Protein AF-A0A1R3KE50-F1 (afdb_monomer)

Solvent-accessible surface area (backbone atoms only — not comparable to full-atom values): 9697 Å² total; per-residue (Å²): 133,82,67,88,68,76,70,75,56,77,51,64,42,47,67,57,54,51,84,64,64,52,75,71,64,74,69,67,60,60,77,79,48,91,79,73,88,82,74,83,85,73,89,68,82,69,48,73,65,27,74,62,53,49,58,53,30,70,34,92,87,43,91,54,36,70,57,45,48,59,71,42,28,34,73,70,46,36,68,30,89,47,70,71,55,34,48,45,47,54,30,53,52,49,18,56,43,29,48,52,41,33,54,51,44,52,56,44,53,78,72,50,55,83,84,38,41,64,56,37,54,51,35,41,52,37,24,54,50,32,25,53,52,34,64,46,38,65,62,34,48,72,77,39,53,67,59,37,51,53,53,48,44,54,42,39,46,49,44,50,51,34,57,54,48,64,76,73,96

InterPro domains:
  IPR006501 Pectinesterase inhibitor domain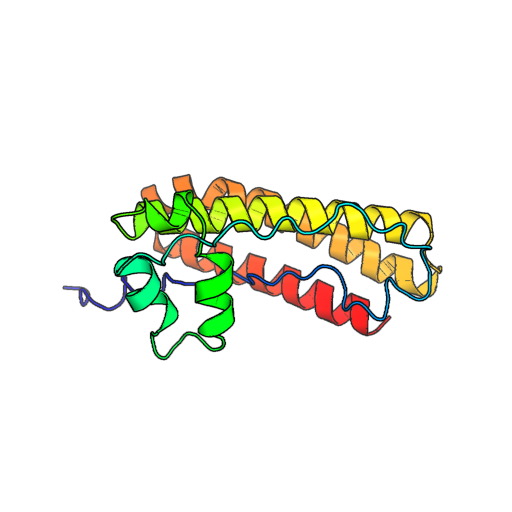 [PF04043] (51-135)
  IPR006501 Pectinesterase inhibitor domain [TIGR01614] (13-143)
  IPR035513 Invertase/pectin methylesterase inhibitor domain superfamily [G3DSA:1.20.140.40] (48-169)
  IPR035513 Invertase/pectin methylesterase inhibitor domain superfamily [SSF101148] (51-163)

Sequence (169 aa):
MAPTHLCLVSFATIFLCVFSLSPLPTTFAATTIPRKPIVPEAKVPLPKASKLVEKICNNDYIVNHKFCLKVLSNPEAAAAKKGNKLTKVVTKMAASNAQKTLNIITQMASHGLPKELGVLKSCMNDYIHATRSFGMVPDKMVQDRITANYDIRFVSTDALHCDIAIAAA

Structure (mmCIF, N/CA/C/O backbone):
data_AF-A0A1R3KE50-F1
#
_entry.id   AF-A0A1R3KE50-F1
#
loop_
_atom_site.group_PDB
_atom_site.id
_atom_site.type_symbol
_atom_site.label_atom_id
_atom_site.label_alt_id
_atom_site.label_comp_id
_atom_site.label_asym_id
_atom_site.label_entity_id
_atom_site.label_seq_id
_atom_site.pdbx_PDB_ins_code
_atom_site.Cartn_x
_atom_site.Cartn_y
_atom_site.Cartn_z
_atom_site.occupancy
_atom_site.B_iso_or_equiv
_atom_site.auth_seq_id
_atom_site.auth_comp_id
_atom_site.auth_asym_id
_atom_site.auth_atom_id
_atom_site.pdbx_PDB_model_num
ATOM 1 N N . MET A 1 1 ? -33.568 1.766 1.482 1.00 28.75 1 MET A N 1
ATOM 2 C CA . MET A 1 1 ? -32.627 1.518 2.599 1.00 28.75 1 MET A CA 1
ATOM 3 C C . MET A 1 1 ? -31.480 0.671 2.073 1.00 28.75 1 MET A C 1
ATOM 5 O O . MET A 1 1 ? -31.712 -0.481 1.738 1.00 28.75 1 MET A O 1
ATOM 9 N N . ALA A 1 2 ? -30.281 1.237 1.909 1.00 29.31 2 ALA A N 1
ATOM 10 C CA . ALA A 1 2 ? -29.108 0.446 1.529 1.00 29.31 2 ALA A CA 1
ATOM 11 C C . ALA A 1 2 ? -28.652 -0.413 2.731 1.00 29.31 2 ALA A C 1
ATOM 13 O O . ALA A 1 2 ? -28.690 0.095 3.857 1.00 29.31 2 ALA A O 1
ATOM 14 N N . PRO A 1 3 ? -28.239 -1.683 2.546 1.00 38.31 3 PRO A N 1
ATOM 15 C CA . PRO A 1 3 ? -27.966 -2.580 3.662 1.00 38.31 3 PRO A CA 1
ATOM 16 C C . PRO A 1 3 ? -26.693 -2.136 4.384 1.00 38.31 3 PRO A C 1
ATOM 18 O O . PRO A 1 3 ? -25.624 -1.997 3.792 1.00 38.31 3 PRO A O 1
ATOM 21 N N . THR A 1 4 ? -26.800 -1.949 5.691 1.00 41.66 4 THR A N 1
ATOM 22 C CA . THR A 1 4 ? -25.788 -1.400 6.605 1.00 41.66 4 THR A CA 1
ATOM 23 C C . THR A 1 4 ? -24.491 -2.222 6.723 1.00 41.66 4 THR A C 1
ATOM 25 O O . THR A 1 4 ? -23.539 -1.752 7.336 1.00 41.66 4 THR A O 1
ATOM 28 N N . HIS A 1 5 ? -24.401 -3.392 6.077 1.00 33.06 5 HIS A N 1
ATOM 29 C CA . HIS A 1 5 ? -23.228 -4.278 6.006 1.00 33.06 5 HIS A CA 1
ATOM 30 C C . HIS A 1 5 ? -22.445 -4.223 4.672 1.00 33.06 5 HIS A C 1
ATOM 32 O O . HIS A 1 5 ? -21.296 -4.658 4.640 1.00 33.06 5 HIS A O 1
ATOM 38 N N . LEU A 1 6 ? -22.979 -3.608 3.603 1.00 35.56 6 LEU A N 1
ATOM 39 C CA . LEU A 1 6 ? -22.326 -3.478 2.277 1.00 35.56 6 LEU A CA 1
ATOM 40 C C . LEU A 1 6 ? -21.149 -2.466 2.246 1.00 35.56 6 LEU A C 1
ATOM 42 O O . LEU A 1 6 ? -20.561 -2.210 1.196 1.00 35.56 6 LEU A O 1
ATOM 46 N N . CYS A 1 7 ? -20.836 -1.852 3.395 1.00 44.56 7 CYS A N 1
ATOM 47 C CA . CYS A 1 7 ? -20.054 -0.616 3.543 1.00 44.56 7 CYS A CA 1
ATOM 48 C C . CYS A 1 7 ? -18.942 -0.694 4.616 1.00 44.56 7 CYS A C 1
ATOM 50 O O . CYS A 1 7 ? -18.150 0.231 4.758 1.00 44.56 7 CYS A O 1
ATOM 52 N N . LEU A 1 8 ? -18.885 -1.769 5.408 1.00 35.88 8 LEU A N 1
ATOM 53 C CA . LEU A 1 8 ? -18.021 -1.887 6.603 1.00 35.88 8 LEU A CA 1
ATOM 54 C C . LEU A 1 8 ? -16.737 -2.701 6.373 1.00 35.88 8 LEU A C 1
ATOM 56 O O . LEU A 1 8 ? -15.900 -2.830 7.261 1.00 35.88 8 LEU A O 1
ATOM 60 N N . VAL A 1 9 ? -16.625 -3.273 5.183 1.00 36.47 9 VAL A N 1
ATOM 61 C CA . VAL A 1 9 ? -15.896 -4.506 4.873 1.00 36.47 9 VAL A CA 1
ATOM 62 C C . VAL A 1 9 ? -15.316 -4.415 3.469 1.00 36.47 9 VAL A C 1
ATOM 64 O O . VAL A 1 9 ? -14.154 -4.741 3.272 1.00 36.47 9 VAL A O 1
ATOM 67 N N . SER A 1 10 ? -16.059 -3.799 2.543 1.00 46.50 10 SER A N 1
ATOM 68 C CA . SER A 1 10 ? -15.641 -3.287 1.224 1.00 46.50 10 SER A CA 1
ATOM 69 C C . SER A 1 10 ? -14.492 -2.275 1.295 1.00 46.50 10 SER A C 1
ATOM 71 O O . SER A 1 10 ? -14.161 -1.654 0.296 1.00 46.50 10 SER A O 1
ATOM 73 N N . PHE A 1 11 ? -13.939 -2.118 2.501 1.00 41.84 11 PHE A N 1
ATOM 74 C CA . PHE A 1 11 ? -13.131 -1.062 3.078 1.00 41.84 11 PHE A CA 1
ATOM 75 C C . PHE A 1 11 ? -11.964 -1.496 3.964 1.00 41.84 11 PHE A C 1
ATOM 77 O O . PHE A 1 11 ? -11.118 -0.661 4.278 1.00 41.84 11 PHE A O 1
ATOM 84 N N . ALA A 1 12 ? -11.845 -2.761 4.361 1.00 45.44 12 ALA A N 1
ATOM 85 C CA . ALA A 1 12 ? -10.550 -3.246 4.836 1.00 45.44 12 ALA A CA 1
ATOM 86 C C . ALA A 1 12 ? -9.534 -3.411 3.673 1.00 45.44 12 ALA A C 1
ATOM 88 O O . ALA A 1 12 ? -8.566 -4.160 3.690 1.00 45.44 12 ALA A O 1
ATOM 89 N N . THR A 1 13 ? -9.716 -2.542 2.697 1.00 45.78 13 THR A N 1
ATOM 90 C CA . THR A 1 13 ? -9.959 -2.784 1.293 1.00 45.78 13 THR A CA 1
ATOM 91 C C . THR A 1 13 ? -9.526 -1.490 0.647 1.00 45.78 13 THR A C 1
ATOM 93 O O . THR A 1 13 ? -9.802 -0.400 1.137 1.00 45.78 13 THR A O 1
ATOM 96 N N . ILE A 1 14 ? -8.856 -1.537 -0.465 1.00 44.88 14 ILE A N 1
ATOM 97 C CA . ILE A 1 14 ? -8.365 -2.705 -1.176 1.00 44.88 14 ILE A CA 1
ATOM 98 C C . ILE A 1 14 ? -7.383 -3.445 -0.273 1.00 44.88 14 ILE A C 1
ATOM 100 O O . ILE A 1 14 ? -6.866 -2.817 0.629 1.00 44.88 14 ILE A O 1
ATOM 104 N N . PHE A 1 15 ? -7.336 -4.779 -0.265 1.00 41.75 15 PHE A N 1
ATOM 105 C CA . PHE A 1 15 ? -6.970 -5.473 0.976 1.00 41.75 15 PHE A CA 1
ATOM 106 C C . PHE A 1 15 ? -5.550 -5.166 1.398 1.00 41.75 15 PHE A C 1
ATOM 108 O O . PHE A 1 15 ? -4.596 -5.608 0.757 1.00 41.75 15 PHE A O 1
ATOM 115 N N . LEU A 1 16 ? -5.444 -4.327 2.431 1.00 48.22 16 LEU A N 1
ATOM 116 C CA . LEU A 1 16 ? -4.185 -3.761 2.848 1.00 48.22 16 LEU A CA 1
ATOM 117 C C . LEU A 1 16 ? -3.472 -2.986 1.704 1.00 48.22 16 LEU A C 1
ATOM 119 O O . LEU A 1 16 ? -2.261 -2.938 1.634 1.00 48.22 16 LEU A O 1
ATOM 123 N N . CYS A 1 17 ? -4.254 -2.441 0.770 1.00 42.53 17 CYS A N 1
ATOM 124 C CA . CYS A 1 17 ? -4.007 -1.762 -0.514 1.00 42.53 17 CYS A CA 1
ATOM 125 C C . CYS A 1 17 ? -2.721 -2.126 -1.238 1.00 42.53 17 CYS A C 1
ATOM 127 O O . CYS A 1 17 ? -2.122 -1.305 -1.932 1.00 42.53 17 CYS A O 1
ATOM 129 N N . VAL A 1 18 ? -2.399 -3.413 -1.120 1.00 44.88 18 VAL A N 1
ATOM 130 C CA . VAL A 1 18 ? -1.118 -4.021 -1.437 1.00 44.88 18 VAL A CA 1
ATOM 131 C C . VAL A 1 18 ? -0.070 -3.596 -0.392 1.00 44.88 18 VAL A C 1
ATOM 133 O O . VAL A 1 18 ? 0.720 -2.671 -0.537 1.00 44.88 18 VAL A O 1
ATOM 136 N N . PHE A 1 19 ? -0.075 -4.294 0.741 1.00 42.84 19 PHE A N 1
ATOM 137 C CA . PHE A 1 19 ? 0.668 -4.058 1.998 1.00 42.84 19 PHE A CA 1
ATOM 138 C C . PHE A 1 19 ? 2.149 -4.422 1.901 1.00 42.84 19 PHE A C 1
ATOM 140 O O . PHE A 1 19 ? 2.866 -4.712 2.849 1.00 42.84 19 PHE A O 1
ATOM 147 N N . SER A 1 20 ? 2.575 -4.364 0.669 1.00 37.44 20 SER A N 1
ATOM 148 C CA . SER A 1 20 ? 3.096 -5.474 -0.097 1.00 37.44 20 SER A CA 1
ATOM 149 C C . SER A 1 20 ? 3.397 -4.949 -1.494 1.00 37.44 20 SER A C 1
ATOM 151 O O . SER A 1 20 ? 3.693 -5.780 -2.341 1.00 37.44 20 SER A O 1
ATOM 153 N N . LEU A 1 21 ? 3.265 -3.636 -1.777 1.00 38.88 21 LEU A N 1
ATOM 154 C CA . LEU A 1 21 ? 3.827 -3.014 -2.981 1.00 38.88 21 LEU A CA 1
ATOM 155 C C . LEU A 1 21 ? 5.343 -3.134 -2.842 1.00 38.88 21 LEU A C 1
ATOM 157 O O . LEU A 1 21 ? 6.004 -2.197 -2.399 1.00 38.88 21 LEU A O 1
ATOM 161 N N . SER A 1 22 ? 5.826 -4.363 -2.976 1.00 43.06 22 SER A N 1
ATOM 162 C CA . SER A 1 22 ? 6.950 -4.926 -2.245 1.00 43.06 22 SER A CA 1
ATOM 163 C C . SER A 1 22 ? 8.219 -4.168 -2.624 1.00 43.06 22 SER A C 1
ATOM 165 O O . SER A 1 22 ? 8.315 -3.651 -3.735 1.00 43.06 22 SER A O 1
ATOM 167 N N . PRO A 1 23 ? 9.244 -4.109 -1.748 1.00 47.66 23 PRO A N 1
ATOM 168 C CA . PRO A 1 23 ? 10.585 -3.916 -2.287 1.00 47.66 23 PRO A CA 1
ATOM 169 C C . PRO A 1 23 ? 10.775 -5.088 -3.257 1.00 47.66 23 PRO A C 1
ATOM 171 O O . PRO A 1 23 ? 10.368 -6.187 -2.884 1.00 47.66 23 PRO A O 1
ATOM 174 N N . LEU A 1 24 ? 11.294 -4.902 -4.472 1.00 40.00 24 LEU A N 1
ATOM 175 C CA . LEU A 1 24 ? 11.509 -6.005 -5.423 1.00 40.00 24 LEU A CA 1
ATOM 176 C C . LEU A 1 24 ? 11.839 -7.339 -4.724 1.00 40.00 24 LEU A C 1
ATOM 178 O O . LEU A 1 24 ? 12.639 -7.313 -3.771 1.00 40.00 24 LEU A O 1
ATOM 182 N N . PRO A 1 25 ? 11.295 -8.488 -5.187 1.00 38.56 25 PRO A N 1
ATOM 183 C CA . PRO A 1 25 ? 11.677 -9.783 -4.649 1.00 38.56 25 PRO A CA 1
ATOM 184 C C . PRO A 1 25 ? 13.197 -9.815 -4.554 1.00 38.56 25 PRO A C 1
ATOM 186 O O . PRO A 1 25 ? 13.910 -9.406 -5.474 1.00 38.56 25 PRO A O 1
ATOM 189 N N . THR A 1 26 ? 13.683 -10.223 -3.386 1.00 39.62 26 THR A N 1
ATOM 190 C CA . THR A 1 26 ? 15.077 -10.148 -2.936 1.00 39.62 26 THR A CA 1
ATOM 191 C C . THR A 1 26 ? 16.083 -10.758 -3.918 1.00 39.62 26 THR A C 1
ATOM 193 O O . THR A 1 26 ? 17.281 -10.622 -3.711 1.00 39.62 26 THR A O 1
ATOM 196 N N . THR A 1 27 ? 15.612 -11.421 -4.971 1.00 36.28 27 THR A N 1
ATOM 197 C CA . THR A 1 27 ? 16.378 -12.019 -6.054 1.00 36.28 27 THR A CA 1
ATOM 198 C C . THR A 1 27 ? 16.845 -11.014 -7.115 1.00 36.28 27 THR A C 1
ATOM 200 O O . THR A 1 27 ? 17.997 -11.118 -7.519 1.00 36.28 27 THR A O 1
ATOM 203 N N . PHE A 1 28 ? 16.061 -10.001 -7.519 1.00 37.28 28 PHE A N 1
ATOM 204 C CA . PHE A 1 28 ? 16.509 -9.038 -8.552 1.00 37.28 28 PHE A CA 1
ATOM 205 C C . PHE A 1 28 ? 17.437 -7.947 -7.997 1.00 37.28 28 PHE A C 1
ATOM 207 O O . PHE A 1 28 ? 18.431 -7.587 -8.616 1.00 37.28 28 PHE A O 1
ATOM 214 N N . ALA A 1 29 ? 17.179 -7.460 -6.780 1.00 37.56 29 ALA A N 1
ATOM 215 C CA . ALA A 1 29 ? 18.076 -6.507 -6.116 1.00 37.56 29 ALA A CA 1
ATOM 216 C C . ALA A 1 29 ? 19.397 -7.144 -5.633 1.00 37.56 29 ALA A C 1
ATOM 218 O O . ALA A 1 29 ? 20.291 -6.425 -5.190 1.00 37.56 29 ALA A O 1
ATOM 219 N N . ALA A 1 30 ? 19.513 -8.477 -5.666 1.00 39.91 30 ALA A N 1
ATOM 220 C CA . ALA A 1 30 ? 20.728 -9.194 -5.281 1.00 39.91 30 ALA A CA 1
ATOM 221 C C . ALA A 1 30 ? 21.741 -9.328 -6.427 1.00 39.91 30 ALA A C 1
ATOM 223 O O . ALA A 1 30 ? 22.918 -9.546 -6.152 1.00 39.91 30 ALA A O 1
ATOM 224 N N . THR A 1 31 ? 21.318 -9.196 -7.687 1.00 41.28 31 THR A N 1
ATOM 225 C CA . THR A 1 31 ? 22.201 -9.410 -8.844 1.00 41.28 31 THR A CA 1
ATOM 226 C C . THR A 1 31 ? 22.884 -8.136 -9.339 1.00 41.28 31 THR A C 1
ATOM 228 O O . THR A 1 31 ? 23.885 -8.241 -10.042 1.00 41.28 31 THR A O 1
ATOM 231 N N . THR A 1 32 ? 22.412 -6.942 -8.954 1.00 40.88 32 THR A N 1
ATOM 232 C CA . THR A 1 32 ? 22.922 -5.668 -9.505 1.00 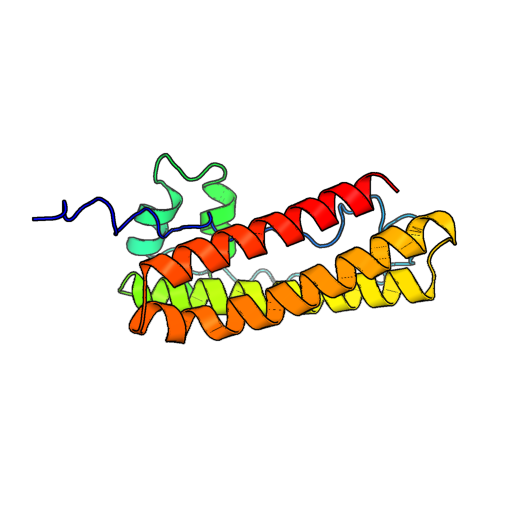40.88 32 THR A CA 1
ATOM 233 C C . THR A 1 32 ? 23.387 -4.630 -8.479 1.00 40.88 32 THR A C 1
ATOM 235 O O . THR A 1 32 ? 24.053 -3.675 -8.873 1.00 40.88 32 THR A O 1
ATOM 238 N N . ILE A 1 33 ? 23.112 -4.789 -7.174 1.00 43.94 33 ILE A N 1
ATOM 239 C CA . ILE A 1 33 ? 23.509 -3.799 -6.153 1.00 43.94 33 ILE A CA 1
ATOM 240 C C . ILE A 1 33 ? 24.180 -4.483 -4.946 1.00 43.94 33 ILE A C 1
ATOM 242 O O . ILE A 1 33 ? 23.546 -5.311 -4.286 1.00 43.94 33 ILE A O 1
ATOM 246 N N . PRO A 1 34 ? 25.424 -4.118 -4.569 1.00 34.06 34 PRO A N 1
ATOM 247 C CA . PRO A 1 34 ? 26.022 -4.578 -3.320 1.00 34.06 34 PRO A CA 1
ATOM 248 C C . PRO A 1 34 ? 25.251 -3.998 -2.123 1.00 34.06 34 PRO A C 1
ATOM 250 O O . PRO A 1 34 ? 25.341 -2.811 -1.806 1.00 34.06 34 PRO A O 1
ATOM 253 N N . ARG A 1 35 ? 24.473 -4.840 -1.433 1.00 45.16 35 ARG A N 1
ATOM 254 C CA . ARG A 1 35 ? 23.789 -4.463 -0.188 1.00 45.16 35 ARG A CA 1
ATOM 255 C C . ARG A 1 35 ? 24.784 -4.411 0.967 1.00 45.16 35 ARG A C 1
ATOM 257 O O . ARG A 1 35 ? 25.212 -5.444 1.473 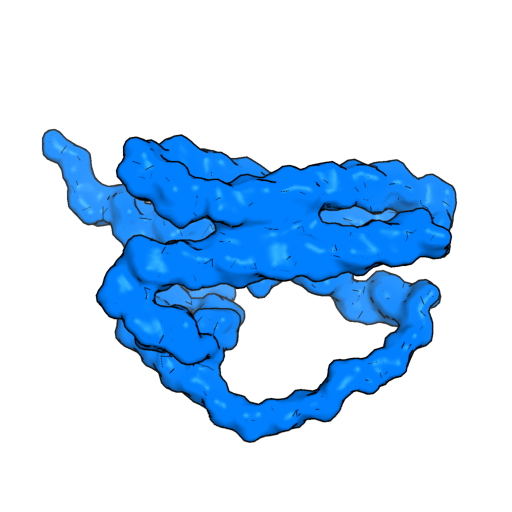1.00 45.16 35 ARG A O 1
ATOM 264 N N . LYS A 1 36 ? 25.064 -3.210 1.471 1.00 32.16 36 LYS A N 1
ATOM 265 C CA . LYS A 1 36 ? 25.496 -3.050 2.864 1.00 32.16 36 LYS A CA 1
ATOM 266 C C . LYS A 1 36 ? 24.261 -3.263 3.761 1.00 32.16 36 LYS A C 1
ATOM 268 O O . LYS A 1 36 ? 23.235 -2.638 3.488 1.00 32.16 36 LYS A O 1
ATOM 273 N N . PRO A 1 37 ? 24.302 -4.120 4.797 1.00 35.25 37 PRO A N 1
ATOM 274 C CA . PRO A 1 37 ? 23.175 -4.293 5.710 1.00 35.25 37 PRO A CA 1
ATOM 275 C C . PRO A 1 37 ? 22.930 -2.977 6.456 1.00 35.25 37 PRO A C 1
ATOM 277 O O . PRO A 1 37 ? 23.786 -2.519 7.213 1.00 35.25 37 PRO A O 1
ATOM 280 N N . ILE A 1 38 ? 21.788 -2.336 6.214 1.00 46.22 38 ILE A N 1
ATOM 281 C CA . ILE A 1 38 ? 21.385 -1.134 6.943 1.00 46.22 38 ILE A CA 1
ATOM 2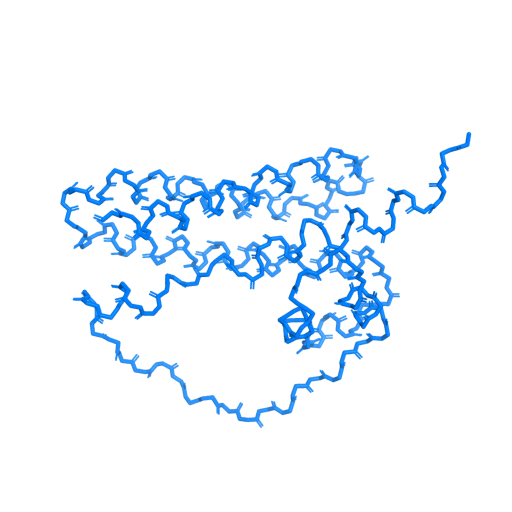82 C C . ILE A 1 38 ? 20.531 -1.589 8.130 1.00 46.22 38 ILE A C 1
ATOM 284 O O . ILE A 1 38 ? 19.383 -1.981 7.957 1.00 46.22 38 ILE A O 1
ATOM 288 N N . VAL A 1 39 ? 21.137 -1.471 9.317 1.00 37.59 39 VAL A N 1
ATOM 289 C CA . VAL A 1 39 ? 20.553 -1.516 10.672 1.00 37.59 39 VAL A CA 1
ATOM 290 C C . VAL A 1 39 ? 20.293 -2.924 11.252 1.00 37.59 39 VAL A C 1
ATOM 292 O O . VAL A 1 39 ? 19.608 -3.736 10.636 1.00 37.59 39 VAL A O 1
ATOM 295 N N . PRO A 1 40 ? 20.799 -3.226 12.469 1.00 39.72 40 PRO A N 1
ATOM 296 C CA . PRO A 1 40 ? 20.381 -4.403 13.228 1.00 39.72 40 PRO A CA 1
ATOM 297 C C . PRO A 1 40 ? 18.887 -4.304 13.561 1.00 39.72 40 PRO A C 1
ATOM 299 O O . PRO A 1 40 ? 18.458 -3.304 14.137 1.00 39.72 40 PRO A O 1
ATOM 302 N N . GLU A 1 41 ? 18.093 -5.332 13.246 1.00 42.25 41 GLU A N 1
ATOM 303 C CA . GLU A 1 41 ? 16.737 -5.471 13.791 1.00 42.25 41 GLU A CA 1
ATOM 304 C C . GLU A 1 41 ? 16.821 -5.504 15.326 1.00 42.25 41 GLU A C 1
ATOM 306 O O . GLU A 1 41 ? 17.116 -6.530 15.941 1.00 42.25 41 GLU A O 1
ATOM 311 N N . ALA A 1 42 ? 16.572 -4.366 15.972 1.00 47.66 42 ALA A N 1
ATOM 312 C CA . ALA A 1 42 ? 16.309 -4.343 17.398 1.00 47.66 42 ALA A CA 1
ATOM 313 C C . ALA A 1 42 ? 15.005 -5.116 17.641 1.00 47.66 42 ALA A C 1
ATOM 315 O O . ALA A 1 42 ? 13.960 -4.773 17.086 1.00 47.66 42 ALA A O 1
ATOM 316 N N . LYS A 1 43 ? 15.061 -6.165 18.472 1.00 49.19 43 LYS A N 1
ATOM 317 C CA . LYS A 1 43 ? 13.904 -6.971 18.897 1.00 49.19 43 LYS A CA 1
ATOM 318 C C . LYS A 1 43 ? 13.001 -6.161 19.836 1.00 49.19 43 LYS A C 1
ATOM 320 O O . LYS A 1 43 ? 12.908 -6.455 21.024 1.00 49.19 43 LYS A O 1
ATOM 325 N N . VAL A 1 44 ? 12.363 -5.112 19.328 1.00 58.03 44 VAL A N 1
ATOM 326 C CA . VAL A 1 44 ? 11.306 -4.406 20.055 1.00 58.03 44 VAL A CA 1
ATOM 327 C C . VAL A 1 44 ? 10.050 -5.282 19.999 1.00 58.03 44 VAL A C 1
ATOM 329 O O . VAL A 1 44 ? 9.650 -5.673 18.898 1.00 58.03 44 VAL A O 1
ATOM 332 N N . PRO A 1 45 ? 9.421 -5.627 21.138 1.00 67.81 45 PRO A N 1
ATOM 333 C CA . PRO A 1 45 ? 8.167 -6.371 21.135 1.00 67.81 45 PRO A CA 1
ATOM 334 C C . PRO A 1 45 ? 7.116 -5.632 20.301 1.00 67.81 45 PRO A C 1
ATOM 336 O O . PRO A 1 45 ? 6.832 -4.459 20.553 1.00 67.81 45 PRO A O 1
ATOM 339 N N . LEU A 1 46 ? 6.544 -6.305 19.298 1.00 67.50 46 LEU A N 1
ATOM 340 C CA . LEU A 1 46 ? 5.478 -5.711 18.495 1.00 67.50 46 LEU A CA 1
ATOM 341 C C . LEU A 1 46 ? 4.250 -5.447 19.388 1.00 67.50 46 LEU A C 1
ATOM 343 O O . LEU A 1 46 ? 3.871 -6.322 20.175 1.00 67.50 46 LEU A O 1
ATOM 347 N N . PRO A 1 47 ? 3.590 -4.282 19.257 1.00 76.56 47 PRO A N 1
ATOM 348 C CA . PRO A 1 47 ? 2.327 -4.024 19.928 1.00 76.56 47 PRO A CA 1
ATOM 349 C C . PRO A 1 47 ? 1.289 -5.097 19.593 1.00 76.56 47 PRO A C 1
ATOM 351 O O . PRO A 1 47 ? 1.163 -5.537 18.444 1.00 76.56 47 PRO A O 1
ATOM 354 N N . LYS A 1 48 ? 0.495 -5.482 20.595 1.00 82.88 48 LYS A N 1
ATOM 355 C CA . LYS A 1 48 ? -0.649 -6.369 20.383 1.00 82.88 48 LYS A CA 1
ATOM 356 C C . LYS A 1 48 ? -1.667 -5.686 19.461 1.00 82.88 48 LYS A C 1
ATOM 358 O O . LYS A 1 48 ? -1.989 -4.513 19.654 1.00 82.88 48 LYS A O 1
ATOM 363 N N . ALA A 1 49 ? -2.175 -6.427 18.477 1.00 84.00 49 ALA A N 1
ATOM 364 C CA . ALA A 1 49 ? -3.229 -5.949 17.590 1.00 84.00 49 ALA A CA 1
ATOM 365 C C . ALA A 1 49 ? -4.484 -5.555 18.389 1.00 84.00 49 ALA A C 1
ATOM 367 O O . ALA A 1 49 ? -4.814 -6.157 19.413 1.00 84.00 49 ALA A O 1
ATOM 368 N N . SER A 1 50 ? -5.192 -4.523 17.929 1.00 89.38 50 SER A N 1
ATOM 369 C CA . SER A 1 50 ? -6.474 -4.143 18.526 1.00 89.38 50 SER A CA 1
ATOM 370 C C . SER A 1 50 ? -7.581 -5.103 18.079 1.00 89.38 50 SER A C 1
ATOM 372 O O . SER A 1 50 ? -7.499 -5.687 17.001 1.00 89.38 50 SER A O 1
ATOM 374 N N . LYS A 1 51 ? -8.680 -5.198 18.840 1.00 90.50 51 LYS A N 1
ATOM 375 C CA . LYS A 1 51 ? -9.860 -5.998 18.442 1.00 90.50 51 LYS A CA 1
ATOM 376 C C . LYS A 1 51 ? -10.405 -5.612 17.061 1.00 90.50 51 LYS A C 1
ATOM 378 O O . LYS A 1 51 ? -10.949 -6.452 16.354 1.00 90.50 51 LYS A O 1
ATOM 383 N N . LEU A 1 52 ? -10.284 -4.334 16.681 1.00 87.94 52 LEU A N 1
ATOM 384 C CA . LEU A 1 52 ? -10.688 -3.858 15.358 1.00 87.94 52 LEU A CA 1
ATOM 385 C C . LEU A 1 52 ? -9.766 -4.415 14.267 1.00 87.94 52 LEU A C 1
ATOM 387 O O . LEU A 1 52 ? -10.263 -4.898 13.254 1.00 87.94 52 LEU A O 1
ATOM 391 N N . VAL A 1 53 ? -8.450 -4.368 14.492 1.00 87.88 53 VAL A N 1
ATOM 392 C CA . VAL A 1 53 ? -7.448 -4.952 13.590 1.00 87.88 53 VAL A CA 1
ATOM 393 C C . VAL A 1 53 ? -7.641 -6.461 13.480 1.00 87.88 53 VAL A C 1
ATOM 395 O O . VAL A 1 53 ? -7.688 -6.972 12.371 1.00 87.88 53 VAL A O 1
ATOM 398 N N . GLU A 1 54 ? -7.838 -7.167 14.594 1.00 90.50 54 GLU A N 1
ATOM 399 C CA . GLU A 1 54 ? -8.118 -8.609 14.598 1.00 90.50 54 GLU A CA 1
ATOM 400 C C . GLU A 1 54 ? -9.390 -8.934 13.808 1.00 90.50 54 GLU A C 1
ATOM 402 O O . GLU A 1 54 ? -9.368 -9.794 12.933 1.00 90.50 54 GLU A O 1
ATOM 407 N N . LYS A 1 55 ? -10.488 -8.204 14.047 1.00 88.62 55 LYS A N 1
ATOM 408 C CA . LYS A 1 55 ? -11.748 -8.386 13.311 1.00 88.62 55 LYS A CA 1
ATOM 409 C C . LYS A 1 55 ? -11.581 -8.162 11.808 1.00 88.62 55 LYS A C 1
A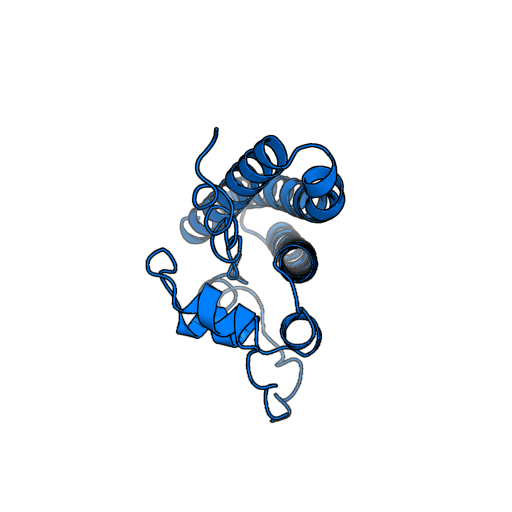TOM 411 O O . LYS A 1 55 ? -12.210 -8.852 11.015 1.00 88.62 55 LYS A O 1
ATOM 416 N N . ILE A 1 56 ? -10.782 -7.172 11.423 1.00 84.06 56 ILE A N 1
ATOM 417 C CA . ILE A 1 56 ? -10.530 -6.853 10.021 1.00 84.06 56 ILE A CA 1
ATOM 418 C C . ILE A 1 56 ? -9.628 -7.902 9.375 1.00 84.06 56 ILE A C 1
ATOM 420 O O . ILE A 1 56 ? -9.972 -8.407 8.317 1.00 84.06 56 ILE A O 1
ATOM 424 N N . CYS A 1 57 ? -8.499 -8.230 10.001 1.00 86.00 57 CYS A N 1
ATOM 425 C CA . CYS A 1 57 ? -7.493 -9.128 9.444 1.00 86.00 57 CYS A CA 1
ATOM 426 C C . CYS A 1 57 ? -7.908 -10.597 9.416 1.00 86.00 57 CYS A C 1
ATOM 428 O O . CYS A 1 57 ? -7.312 -11.356 8.661 1.00 86.00 57 CYS A O 1
ATOM 430 N N . ASN A 1 58 ? -8.888 -10.989 10.231 1.00 87.94 58 ASN A N 1
ATOM 431 C CA . ASN A 1 58 ? -9.426 -12.348 10.270 1.00 87.94 58 ASN A CA 1
ATOM 432 C C . ASN A 1 58 ? -10.725 -12.503 9.469 1.00 87.94 58 ASN A C 1
ATOM 434 O O . ASN A 1 58 ? -11.429 -13.489 9.658 1.00 87.94 58 ASN A O 1
ATOM 438 N N . ASN A 1 59 ? -11.092 -11.519 8.648 1.00 83.69 59 ASN A N 1
ATOM 439 C CA . ASN A 1 59 ? -12.278 -11.630 7.810 1.00 83.69 59 ASN A CA 1
ATOM 440 C C . ASN A 1 59 ? -11.987 -12.460 6.544 1.00 83.69 59 ASN A C 1
ATOM 442 O O . ASN A 1 59 ? -10.859 -12.476 6.062 1.00 83.69 59 ASN A O 1
ATOM 446 N N . ASP A 1 60 ? -13.000 -13.116 5.982 1.00 80.06 60 ASP A N 1
ATOM 447 C CA . ASP A 1 60 ? -12.839 -14.146 4.942 1.00 80.06 60 ASP A CA 1
ATOM 448 C C . ASP A 1 60 ? -12.315 -13.604 3.602 1.00 80.06 60 ASP A C 1
ATOM 450 O O . ASP A 1 60 ? -11.791 -14.343 2.774 1.00 80.06 60 ASP A O 1
ATOM 454 N N . TYR A 1 61 ? -12.433 -12.295 3.372 1.00 74.06 61 TYR A N 1
ATOM 455 C CA . TYR A 1 61 ? -11.929 -11.627 2.168 1.00 74.06 61 TYR A CA 1
ATOM 456 C C . TYR A 1 61 ? -10.456 -11.174 2.292 1.00 74.06 61 TYR A C 1
ATOM 458 O O . TYR A 1 61 ? -9.952 -10.458 1.424 1.00 74.06 61 TYR A O 1
ATOM 466 N N . ILE A 1 62 ? -9.750 -11.568 3.361 1.00 75.06 62 ILE A N 1
ATOM 467 C CA . ILE A 1 62 ? -8.335 -11.257 3.607 1.00 75.06 62 ILE A CA 1
ATOM 468 C C . ILE A 1 62 ? -7.578 -12.506 3.193 1.00 75.06 62 ILE A C 1
ATOM 470 O O . ILE A 1 62 ? -7.721 -13.543 3.816 1.00 75.06 62 ILE A O 1
ATOM 474 N N . VAL A 1 63 ? -6.712 -12.443 2.188 1.00 75.19 63 VAL A N 1
ATOM 475 C CA . VAL A 1 63 ? -5.978 -13.664 1.802 1.00 75.19 63 VAL A CA 1
ATOM 476 C C . VAL A 1 63 ? -4.842 -13.967 2.787 1.00 75.19 63 VAL A C 1
ATOM 478 O O . VAL A 1 63 ? -4.600 -15.116 3.140 1.00 75.19 63 VAL A O 1
ATOM 481 N N . ASN A 1 64 ? -4.134 -12.937 3.266 1.00 77.06 64 ASN A N 1
ATOM 482 C CA . ASN A 1 64 ? -2.968 -13.110 4.134 1.00 77.06 64 ASN A CA 1
ATOM 483 C C . ASN A 1 64 ? -3.176 -12.486 5.521 1.00 77.06 64 ASN A C 1
ATOM 485 O O . ASN A 1 64 ? -2.709 -11.380 5.810 1.00 77.06 64 ASN A O 1
ATOM 489 N N . HIS A 1 65 ? -3.861 -13.225 6.395 1.00 84.94 65 HIS A N 1
ATOM 490 C CA . HIS A 1 65 ? -4.206 -12.786 7.754 1.00 84.94 65 HIS A CA 1
ATOM 491 C C . HIS A 1 65 ? -2.950 -12.473 8.579 1.00 84.94 65 HIS A C 1
ATOM 493 O O . HIS A 1 65 ? -2.863 -11.439 9.241 1.00 84.94 65 HIS A O 1
ATOM 499 N N . LYS A 1 66 ? -1.931 -13.342 8.501 1.00 85.50 66 LYS A N 1
ATOM 500 C CA . LYS A 1 66 ? -0.667 -13.179 9.237 1.00 85.50 66 LYS A CA 1
ATOM 501 C C . LYS A 1 66 ? 0.052 -11.897 8.828 1.00 85.50 66 LYS A C 1
ATOM 503 O O . LYS A 1 66 ? 0.565 -11.178 9.682 1.00 85.50 66 LYS A O 1
ATOM 508 N N . PHE A 1 67 ? 0.086 -11.609 7.530 1.00 81.25 67 PHE A N 1
ATOM 509 C CA . PHE A 1 67 ? 0.695 -10.395 7.010 1.00 81.25 67 PHE A CA 1
ATOM 510 C C . PHE A 1 67 ? -0.090 -9.145 7.415 1.00 81.25 67 PHE A C 1
ATOM 512 O O . PHE A 1 67 ? 0.504 -8.171 7.878 1.00 81.25 67 PHE A O 1
ATOM 519 N N . CYS A 1 68 ? -1.421 -9.207 7.316 1.00 84.75 68 CYS A N 1
ATOM 520 C CA . CYS A 1 68 ? -2.324 -8.165 7.795 1.00 84.75 68 CYS A CA 1
ATOM 521 C C . CYS A 1 68 ? -2.017 -7.774 9.240 1.00 84.75 68 CYS A C 1
ATOM 523 O O . CYS A 1 68 ? -1.741 -6.611 9.536 1.00 84.75 68 CYS A O 1
ATOM 525 N N . LEU A 1 69 ? -1.994 -8.776 10.122 1.0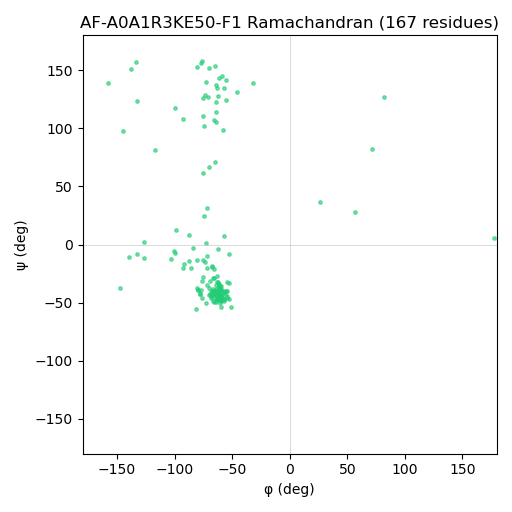0 87.38 69 LEU A N 1
ATOM 526 C CA . LEU A 1 69 ? -1.700 -8.592 11.535 1.00 87.38 69 LEU A CA 1
ATOM 527 C C . LEU A 1 69 ? -0.291 -8.033 11.728 1.00 87.38 69 LEU A C 1
ATOM 529 O O . LEU A 1 69 ? -0.135 -7.056 12.447 1.00 87.38 69 LEU A O 1
ATOM 533 N N . LYS A 1 70 ? 0.721 -8.582 11.039 1.00 84.62 70 LYS A N 1
ATOM 534 C CA . LYS A 1 70 ? 2.115 -8.126 11.162 1.00 84.62 70 LYS A CA 1
ATOM 535 C C . LYS A 1 70 ? 2.267 -6.639 10.852 1.00 84.62 70 LYS A C 1
ATOM 537 O O . LYS A 1 70 ? 2.919 -5.926 11.607 1.00 84.62 70 LYS A O 1
ATOM 542 N N . VAL A 1 71 ? 1.701 -6.167 9.748 1.00 81.75 71 VAL A N 1
ATOM 543 C CA . VAL A 1 71 ? 1.867 -4.764 9.342 1.00 81.75 71 VAL A CA 1
ATOM 544 C C . VAL A 1 71 ? 0.999 -3.821 10.181 1.00 81.75 71 VAL A C 1
ATOM 546 O O . VAL A 1 71 ? 1.420 -2.699 10.466 1.00 81.75 71 VAL A O 1
ATOM 549 N N . LEU A 1 72 ? -0.170 -4.271 10.649 1.00 86.19 72 LEU A N 1
ATOM 550 C CA . LEU A 1 72 ? -1.016 -3.490 11.562 1.00 86.19 72 LEU A CA 1
ATOM 551 C C . LEU A 1 72 ? -0.628 -3.616 13.041 1.00 86.19 72 LEU A C 1
ATOM 553 O O . LEU A 1 72 ? -1.189 -2.909 13.877 1.00 86.19 72 LEU A O 1
ATOM 557 N N . SER A 1 73 ? 0.359 -4.442 13.381 1.00 86.19 73 SER A N 1
ATOM 558 C CA . SER A 1 73 ? 0.989 -4.487 14.703 1.00 86.19 73 SER A CA 1
ATOM 559 C C . SER A 1 73 ? 1.941 -3.300 14.895 1.00 86.19 73 SER A C 1
ATOM 561 O O . SER A 1 73 ? 3.145 -3.456 15.080 1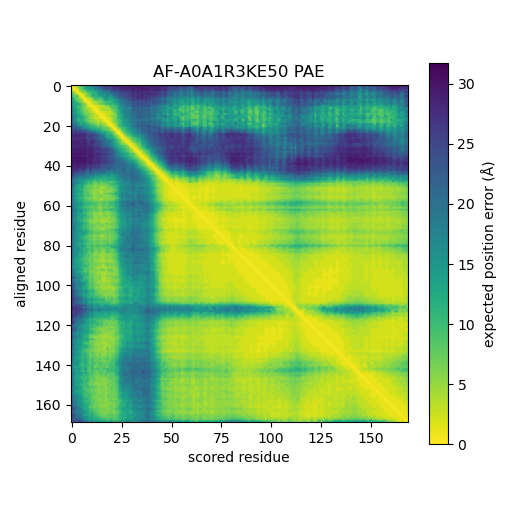.00 86.19 73 SER A O 1
ATOM 563 N N . ASN A 1 74 ? 1.387 -2.088 14.847 1.00 85.00 74 ASN A N 1
ATOM 564 C CA . ASN A 1 74 ? 2.083 -0.836 15.124 1.00 85.00 74 ASN A CA 1
ATOM 565 C C . ASN A 1 74 ? 1.245 0.057 16.068 1.00 85.00 74 ASN A C 1
ATOM 567 O O . ASN A 1 74 ? 0.024 -0.117 16.145 1.00 85.00 74 ASN A O 1
ATOM 571 N N . PRO A 1 75 ? 1.864 1.008 16.800 1.00 89.50 75 PRO A N 1
ATOM 572 C CA . PRO A 1 75 ? 1.154 1.807 17.802 1.00 89.50 75 PRO A CA 1
ATOM 573 C C . PRO A 1 75 ? -0.008 2.633 17.232 1.00 89.50 75 PRO A C 1
ATOM 575 O O . PRO A 1 75 ? -1.043 2.776 17.882 1.00 89.50 75 PRO A O 1
ATOM 578 N N . GLU A 1 76 ? 0.134 3.150 16.010 1.00 90.25 76 GLU A N 1
ATOM 579 C CA . GLU A 1 76 ? -0.862 4.013 15.363 1.00 90.25 76 GLU A CA 1
ATOM 580 C C . GLU A 1 76 ? -2.127 3.222 14.987 1.00 90.25 76 GLU A C 1
ATOM 582 O O . GLU A 1 76 ? -3.248 3.661 15.257 1.00 90.25 76 GLU A O 1
ATOM 587 N N . ALA A 1 77 ? -1.956 2.022 14.428 1.00 87.94 77 ALA A N 1
ATOM 588 C CA . ALA A 1 77 ? -3.043 1.102 14.107 1.00 87.94 77 ALA A CA 1
ATOM 589 C C . ALA A 1 77 ? -3.689 0.506 15.370 1.00 87.94 77 ALA A C 1
ATOM 591 O O . ALA A 1 77 ? -4.914 0.381 15.436 1.00 87.94 77 ALA A O 1
ATOM 592 N N . ALA A 1 78 ? -2.898 0.202 16.405 1.00 88.19 78 ALA A N 1
ATOM 593 C CA . ALA A 1 78 ? -3.411 -0.271 17.691 1.00 88.19 78 ALA A CA 1
ATOM 594 C C . ALA A 1 78 ? -4.281 0.788 18.398 1.00 88.19 78 ALA A C 1
ATOM 596 O O . ALA A 1 78 ? -5.295 0.449 19.013 1.00 88.19 78 ALA A O 1
ATOM 597 N N . ALA A 1 79 ? -3.937 2.073 18.260 1.00 90.38 79 ALA A N 1
ATOM 598 C CA . ALA A 1 79 ? -4.703 3.191 18.812 1.00 90.38 79 ALA A CA 1
ATOM 599 C C . ALA A 1 79 ? -6.001 3.507 18.035 1.00 90.38 79 ALA A C 1
ATOM 601 O O . ALA A 1 79 ? -6.864 4.242 18.532 1.00 90.38 79 ALA A O 1
ATOM 602 N N . ALA A 1 80 ? -6.181 2.965 16.825 1.00 88.06 80 ALA A N 1
ATOM 603 C CA . ALA A 1 80 ? -7.348 3.236 15.993 1.00 88.06 80 ALA A CA 1
ATOM 604 C C . ALA A 1 80 ? -8.606 2.514 16.515 1.00 88.06 80 ALA A C 1
ATOM 606 O O . ALA A 1 80 ? -8.823 1.327 16.285 1.00 88.06 80 ALA A O 1
ATOM 607 N N . LYS A 1 81 ? -9.492 3.259 17.189 1.00 85.00 81 LYS A N 1
ATOM 608 C CA . LYS A 1 81 ? -10.745 2.723 17.766 1.00 85.00 81 LYS A CA 1
ATOM 609 C C . LYS A 1 81 ? -11.902 2.568 16.767 1.00 85.00 81 LYS A C 1
ATOM 611 O O . LYS A 1 81 ? -12.918 1.968 17.103 1.00 85.00 81 LYS A O 1
ATOM 616 N N . LYS A 1 82 ? -11.800 3.161 15.572 1.00 84.81 82 LYS A N 1
ATOM 617 C CA . LYS A 1 82 ? -12.872 3.220 14.559 1.00 84.81 82 LYS A CA 1
ATOM 618 C C . LYS A 1 82 ? -12.307 2.972 13.162 1.00 84.81 82 LYS A C 1
ATOM 620 O O . LYS A 1 82 ? -11.165 3.345 12.895 1.00 84.81 82 LYS A O 1
ATOM 625 N N . GLY A 1 83 ? -13.134 2.418 12.270 1.00 79.31 83 GLY A N 1
ATOM 626 C CA . GLY A 1 83 ? -12.749 2.082 10.893 1.00 79.31 83 GLY A CA 1
ATOM 627 C C . GLY A 1 83 ? -12.118 3.252 10.137 1.00 79.31 83 GLY A C 1
ATOM 628 O O . GLY A 1 83 ? -11.029 3.108 9.611 1.00 79.31 83 GLY A O 1
ATOM 629 N N . ASN A 1 84 ? -12.707 4.449 10.198 1.00 78.88 84 ASN A N 1
ATOM 630 C CA . ASN A 1 84 ? -12.162 5.642 9.535 1.00 78.88 84 ASN A CA 1
ATOM 631 C C . ASN A 1 84 ? -10.763 6.062 10.032 1.00 78.88 84 ASN A C 1
ATOM 633 O O . ASN A 1 84 ? -9.930 6.505 9.244 1.00 78.88 84 ASN A O 1
ATOM 637 N N . LYS A 1 85 ? -10.484 5.928 11.336 1.00 85.38 85 LYS A N 1
ATOM 638 C CA . LYS A 1 85 ? -9.154 6.204 11.899 1.00 85.38 85 LYS A CA 1
ATOM 639 C C . LYS A 1 85 ? -8.145 5.162 11.431 1.00 85.38 85 LYS A C 1
ATOM 641 O O . LYS A 1 85 ? -7.032 5.536 11.085 1.00 85.38 85 LYS A O 1
ATOM 646 N N . LEU A 1 86 ? -8.550 3.894 11.371 1.00 85.12 86 LEU A N 1
ATOM 647 C CA . LEU A 1 86 ? -7.698 2.825 10.863 1.00 85.12 86 LEU A CA 1
ATOM 648 C C . LEU A 1 86 ? -7.425 2.990 9.363 1.00 85.12 86 LEU A C 1
ATOM 650 O O . LEU A 1 86 ? -6.280 2.858 8.948 1.00 85.12 86 LEU A O 1
ATOM 654 N N . THR A 1 87 ? -8.424 3.375 8.565 1.00 81.81 87 THR A N 1
ATOM 655 C CA . THR A 1 87 ? -8.220 3.651 7.139 1.00 81.81 87 THR A CA 1
ATOM 656 C C . THR A 1 87 ? -7.216 4.780 6.920 1.00 81.81 87 THR A C 1
ATOM 658 O O . THR A 1 87 ? -6.330 4.635 6.088 1.00 81.81 87 THR A O 1
ATOM 661 N N . LYS A 1 88 ? -7.271 5.859 7.718 1.00 84.88 88 LYS A N 1
ATOM 662 C CA . LYS A 1 88 ? -6.272 6.942 7.659 1.00 84.88 88 LYS A CA 1
ATOM 663 C C . LYS A 1 88 ? -4.848 6.455 7.957 1.00 84.88 88 LYS A C 1
ATOM 665 O O . LYS A 1 88 ? -3.901 6.935 7.340 1.00 84.88 88 LYS A O 1
ATOM 670 N N . VAL A 1 89 ? -4.686 5.533 8.907 1.00 86.88 89 VAL A N 1
ATOM 671 C CA . VAL A 1 89 ? -3.377 4.928 9.209 1.00 86.88 89 VAL A CA 1
ATOM 672 C C . VAL A 1 89 ? -2.897 4.096 8.017 1.00 86.88 89 VAL A C 1
ATOM 674 O O . VAL A 1 89 ? -1.789 4.308 7.531 1.00 86.88 89 VAL A O 1
ATOM 677 N N . VAL A 1 90 ? -3.752 3.215 7.492 1.00 84.94 90 VAL A N 1
ATOM 678 C CA . VAL A 1 90 ? -3.431 2.327 6.362 1.00 84.94 90 VAL A CA 1
ATOM 679 C C . VAL A 1 90 ? -3.032 3.109 5.108 1.00 84.94 90 VAL A C 1
ATOM 681 O O . VAL A 1 90 ? -2.028 2.783 4.480 1.00 84.94 90 VAL A O 1
ATOM 684 N N . THR A 1 91 ? -3.759 4.167 4.751 1.00 84.19 91 THR A N 1
ATOM 685 C CA . THR A 1 91 ? -3.478 4.939 3.529 1.00 84.19 91 THR A CA 1
ATOM 686 C C . THR A 1 91 ? -2.212 5.783 3.653 1.00 84.19 91 THR A C 1
ATOM 688 O O . THR A 1 91 ? -1.447 5.883 2.696 1.00 84.19 91 THR A O 1
ATOM 691 N N . LYS A 1 92 ? -1.914 6.314 4.848 1.00 86.44 92 LYS A N 1
ATOM 692 C CA . LYS A 1 92 ? -0.631 6.979 5.134 1.00 86.44 92 LYS A CA 1
ATOM 693 C C . LYS A 1 92 ? 0.547 6.008 4.983 1.00 86.44 92 LYS A C 1
ATOM 695 O O . LYS A 1 92 ? 1.567 6.367 4.396 1.00 86.44 92 LYS A O 1
ATOM 700 N N . MET A 1 93 ? 0.407 4.783 5.494 1.00 85.75 93 MET A N 1
ATOM 701 C CA . MET A 1 93 ? 1.423 3.737 5.332 1.00 85.75 93 MET A CA 1
ATOM 702 C C . MET A 1 93 ? 1.617 3.365 3.855 1.00 85.75 93 MET A C 1
ATOM 704 O O . MET A 1 93 ? 2.757 3.279 3.401 1.00 85.75 93 MET A O 1
ATOM 708 N N . ALA A 1 94 ? 0.526 3.217 3.094 1.00 84.50 94 ALA A N 1
ATOM 709 C CA . ALA A 1 94 ? 0.573 2.929 1.660 1.00 84.50 94 ALA A CA 1
ATOM 710 C C . ALA A 1 94 ? 1.307 4.028 0.868 1.00 84.50 94 ALA A C 1
ATOM 712 O O . ALA A 1 94 ? 2.215 3.718 0.101 1.00 84.50 94 ALA A O 1
ATOM 713 N N . ALA A 1 95 ? 1.003 5.307 1.119 1.00 86.44 95 ALA A N 1
ATOM 714 C CA . ALA A 1 95 ? 1.694 6.432 0.481 1.00 86.44 95 ALA A CA 1
ATOM 715 C C . ALA A 1 95 ? 3.203 6.454 0.795 1.00 86.44 95 ALA A C 1
ATOM 717 O O . ALA A 1 95 ? 4.027 6.652 -0.096 1.00 86.44 95 ALA A O 1
ATOM 718 N N . SER A 1 96 ? 3.585 6.207 2.056 1.00 86.38 96 SER A N 1
ATOM 719 C CA . SER A 1 96 ? 4.999 6.157 2.451 1.00 86.38 96 SER A CA 1
ATOM 720 C C . SER A 1 96 ? 5.755 5.016 1.768 1.00 86.38 96 SER A C 1
ATOM 722 O O . SER A 1 96 ? 6.894 5.207 1.340 1.00 86.38 96 SER A O 1
ATOM 724 N N . ASN A 1 97 ? 5.136 3.841 1.648 1.00 83.19 97 ASN A N 1
ATOM 725 C CA . ASN A 1 97 ? 5.747 2.706 0.965 1.00 83.19 97 ASN A CA 1
ATOM 726 C C . ASN A 1 97 ? 5.845 2.940 -0.546 1.00 83.19 97 ASN A C 1
ATOM 728 O O . ASN A 1 97 ? 6.911 2.704 -1.104 1.00 83.19 97 ASN A O 1
ATOM 732 N N . ALA A 1 98 ? 4.806 3.491 -1.181 1.00 84.31 98 ALA A N 1
ATOM 733 C CA . ALA A 1 98 ? 4.844 3.853 -2.598 1.00 84.31 98 ALA A CA 1
ATOM 734 C C . ALA A 1 98 ? 6.004 4.815 -2.916 1.00 84.31 98 ALA A C 1
ATOM 736 O O . ALA A 1 98 ? 6.749 4.593 -3.869 1.00 84.31 98 ALA A O 1
ATOM 737 N N . GLN A 1 99 ? 6.239 5.819 -2.064 1.00 87.88 99 GLN A N 1
ATOM 738 C CA . GLN A 1 99 ? 7.369 6.738 -2.221 1.00 87.88 99 GLN A CA 1
ATOM 739 C C . GLN A 1 99 ? 8.731 6.038 -2.082 1.00 87.88 99 GLN A C 1
ATOM 741 O O . GLN A 1 99 ? 9.676 6.366 -2.800 1.00 87.88 99 GLN A O 1
ATOM 746 N N . LYS A 1 100 ? 8.865 5.075 -1.161 1.00 85.31 100 LYS A N 1
ATOM 747 C CA . LYS A 1 100 ? 10.105 4.294 -1.019 1.00 85.31 100 LYS A CA 1
ATOM 748 C C . LYS A 1 100 ? 10.362 3.438 -2.256 1.00 85.31 100 LYS A C 1
ATOM 750 O O . LYS A 1 100 ? 11.492 3.416 -2.738 1.00 85.31 100 LYS A O 1
ATOM 755 N N . THR A 1 101 ? 9.333 2.780 -2.783 1.00 82.06 101 THR A N 1
ATOM 756 C CA . THR A 1 101 ? 9.447 1.963 -3.996 1.00 82.06 101 THR A CA 1
ATOM 757 C C . THR A 1 101 ? 9.780 2.820 -5.217 1.00 82.06 101 THR A C 1
ATOM 759 O O . THR A 1 101 ? 10.684 2.463 -5.966 1.00 82.06 101 THR A O 1
ATOM 762 N N . LEU A 1 102 ? 9.184 4.012 -5.352 1.00 86.94 102 LEU A N 1
ATOM 763 C CA . LEU A 1 102 ? 9.566 4.985 -6.383 1.00 86.94 102 LEU A CA 1
ATOM 764 C C . LEU A 1 102 ? 11.063 5.323 -6.336 1.00 86.94 102 LEU A C 1
ATOM 766 O O . LEU A 1 102 ? 11.725 5.350 -7.374 1.00 86.94 102 LEU A O 1
ATOM 770 N N . ASN A 1 103 ? 11.612 5.556 -5.141 1.00 86.62 103 ASN A N 1
ATOM 771 C CA . ASN A 1 103 ? 13.036 5.857 -4.983 1.00 86.62 103 ASN A CA 1
ATOM 772 C C . ASN A 1 103 ? 13.915 4.672 -5.418 1.00 86.62 103 ASN A C 1
ATOM 774 O O . ASN A 1 103 ? 14.930 4.884 -6.077 1.00 86.62 103 ASN A O 1
ATOM 778 N N . ILE A 1 104 ? 13.513 3.436 -5.095 1.00 82.62 104 ILE A N 1
ATOM 779 C CA . ILE A 1 104 ? 14.216 2.215 -5.524 1.00 82.62 104 ILE A CA 1
ATOM 780 C C . ILE A 1 104 ? 14.178 2.083 -7.050 1.00 82.62 104 ILE A C 1
ATOM 782 O O . ILE A 1 104 ? 15.223 1.902 -7.664 1.00 82.62 104 ILE A O 1
ATOM 786 N N . ILE A 1 105 ? 13.006 2.227 -7.674 1.00 83.12 105 ILE A N 1
ATOM 787 C CA . ILE A 1 105 ? 12.855 2.138 -9.136 1.00 83.12 105 ILE A CA 1
ATOM 788 C C . ILE A 1 105 ? 13.673 3.236 -9.828 1.00 83.12 105 ILE A C 1
ATOM 790 O O . ILE A 1 105 ? 14.316 2.981 -10.842 1.00 83.12 105 ILE A O 1
ATOM 794 N N . THR A 1 106 ? 13.716 4.440 -9.256 1.00 87.81 106 THR A N 1
ATOM 795 C CA . THR A 1 106 ? 14.533 5.547 -9.778 1.00 87.81 106 THR A CA 1
ATOM 796 C C . THR A 1 106 ? 16.025 5.204 -9.748 1.00 87.81 106 THR A C 1
ATOM 798 O O . THR A 1 106 ? 16.727 5.443 -10.728 1.00 87.81 106 THR A O 1
ATOM 801 N N . GLN A 1 107 ? 16.507 4.599 -8.657 1.00 85.88 107 GLN A N 1
ATOM 802 C CA . GLN A 1 107 ? 17.889 4.112 -8.558 1.00 85.88 107 GLN A CA 1
ATOM 803 C C . GLN A 1 107 ? 18.165 2.953 -9.522 1.00 85.88 107 GLN A C 1
ATOM 805 O O . GLN A 1 107 ? 19.234 2.886 -10.120 1.00 85.88 107 GLN A O 1
ATOM 810 N N . MET A 1 108 ? 17.209 2.044 -9.712 1.00 82.00 108 MET A N 1
ATOM 811 C CA . MET A 1 108 ? 17.342 0.991 -10.717 1.00 82.00 108 MET A CA 1
ATOM 812 C C . MET A 1 108 ? 17.447 1.584 -12.121 1.00 82.00 108 MET A C 1
ATOM 814 O O . MET A 1 108 ? 18.304 1.172 -12.890 1.00 82.00 108 MET A O 1
ATOM 818 N N . ALA A 1 109 ? 16.632 2.586 -12.453 1.00 85.19 109 ALA A N 1
ATOM 819 C CA . ALA A 1 109 ? 16.640 3.218 -13.768 1.00 85.19 109 ALA A CA 1
ATOM 820 C C . ALA A 1 109 ? 17.949 3.967 -14.071 1.00 85.19 109 ALA A C 1
ATOM 822 O O . ALA A 1 109 ? 18.337 4.041 -15.235 1.00 85.19 109 ALA A O 1
ATOM 823 N N . SER A 1 110 ? 18.657 4.485 -13.057 1.00 85.12 110 SER A N 1
ATOM 824 C CA . SER A 1 110 ? 19.967 5.125 -13.257 1.00 85.12 110 SER A CA 1
ATOM 825 C C . SER A 1 110 ? 21.101 4.139 -13.555 1.00 85.12 110 SER A C 1
ATOM 827 O O . SER A 1 110 ? 22.159 4.562 -14.016 1.00 85.12 110 SER A O 1
ATOM 829 N N . HIS A 1 111 ? 20.892 2.842 -13.304 1.00 79.56 111 HIS A N 1
ATOM 830 C CA . HIS A 1 111 ? 21.887 1.780 -13.506 1.00 79.56 111 HIS A CA 1
ATOM 831 C C . HIS A 1 111 ? 21.385 0.615 -14.381 1.00 79.56 111 HIS A C 1
ATOM 833 O O . HIS A 1 111 ? 22.106 -0.363 -14.566 1.00 79.56 111 HIS A O 1
ATOM 839 N N . GLY A 1 112 ? 20.156 0.695 -14.892 1.00 70.94 112 GLY A N 1
ATOM 840 C CA . GLY A 1 112 ? 19.464 -0.408 -15.557 1.00 70.94 112 GLY A CA 1
ATOM 841 C C . GLY A 1 112 ? 19.947 -0.663 -16.981 1.00 70.94 112 GLY A C 1
ATOM 842 O O . GLY A 1 112 ? 20.451 0.234 -17.663 1.00 70.94 112 GLY A O 1
ATOM 843 N N . LEU A 1 113 ? 19.751 -1.895 -17.457 1.00 73.81 113 LEU A N 1
ATOM 844 C CA . LEU A 1 113 ? 20.033 -2.244 -18.848 1.00 73.81 113 LEU A CA 1
ATOM 845 C C . LEU A 1 113 ? 19.009 -1.576 -19.787 1.00 73.81 113 LEU A C 1
ATOM 847 O O . LEU A 1 113 ? 17.850 -1.395 -19.406 1.00 73.81 113 LEU A O 1
ATOM 851 N N . PRO A 1 114 ? 19.370 -1.271 -21.051 1.00 74.44 114 PRO A N 1
ATOM 852 C CA . PRO A 1 114 ? 18.454 -0.634 -22.003 1.00 74.44 114 PRO A CA 1
ATOM 853 C C . PRO A 1 114 ? 17.103 -1.352 -22.162 1.00 74.44 114 PRO A C 1
ATOM 855 O O . PRO A 1 114 ? 16.079 -0.694 -22.333 1.00 74.44 114 PRO A O 1
ATOM 858 N N . LYS A 1 115 ? 17.092 -2.690 -22.048 1.00 75.62 115 LYS A N 1
ATOM 859 C CA . LYS A 1 115 ? 15.884 -3.531 -22.134 1.00 75.62 115 LYS A CA 1
ATOM 860 C C . LYS A 1 115 ? 14.891 -3.323 -20.980 1.00 75.62 115 LYS A C 1
ATOM 862 O O . LYS A 1 115 ? 13.693 -3.473 -21.181 1.00 75.62 115 LYS A O 1
ATOM 867 N N . GLU A 1 116 ? 15.370 -2.934 -19.800 1.00 79.38 116 GLU A N 1
ATOM 868 C CA . GLU A 1 116 ? 14.556 -2.748 -18.587 1.00 79.38 116 GLU A CA 1
ATOM 869 C C . GLU A 1 116 ? 14.063 -1.300 -18.440 1.00 79.38 116 GLU A C 1
ATOM 871 O O . GLU A 1 116 ? 13.074 -1.032 -17.758 1.00 79.38 116 GLU 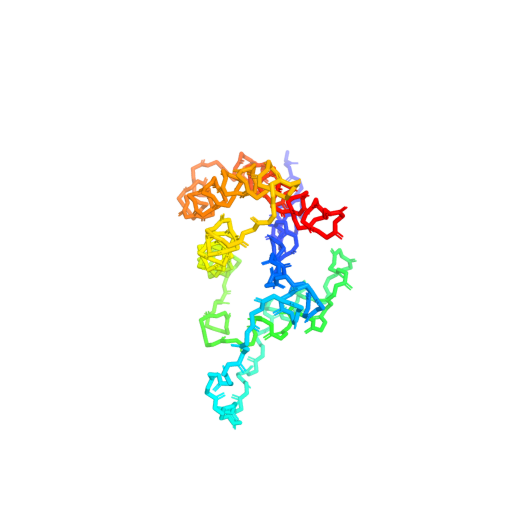A O 1
ATOM 876 N N . LEU A 1 117 ? 14.720 -0.344 -19.108 1.00 85.38 117 LEU A N 1
ATOM 877 C CA . LEU A 1 117 ? 14.481 1.088 -18.915 1.00 85.38 117 LEU A CA 1
ATOM 878 C C . LEU A 1 117 ? 13.044 1.517 -19.262 1.00 85.38 117 LEU A C 1
ATOM 880 O O . LEU A 1 117 ? 12.501 2.418 -18.622 1.00 85.38 117 LEU A O 1
ATOM 884 N N . GLY A 1 118 ? 12.423 0.882 -20.262 1.00 88.00 118 GLY A N 1
ATOM 885 C CA . GLY A 1 118 ? 11.028 1.144 -20.632 1.00 88.00 118 GLY A CA 1
ATOM 886 C C . GLY A 1 118 ? 10.052 0.768 -19.514 1.00 88.00 118 GLY A C 1
ATOM 887 O O . GLY A 1 118 ? 9.211 1.581 -19.129 1.00 88.00 118 GLY A O 1
ATOM 888 N N . VAL A 1 119 ? 10.227 -0.426 -18.941 1.00 87.38 119 VAL A N 1
ATOM 889 C CA . VAL A 1 119 ? 9.420 -0.929 -17.820 1.00 87.38 119 VAL A CA 1
ATOM 890 C C . VAL A 1 119 ? 9.617 -0.051 -16.587 1.00 87.38 119 VAL A C 1
ATOM 892 O O . VAL A 1 119 ? 8.640 0.413 -16.001 1.00 87.38 119 VAL A O 1
ATOM 895 N N . LEU A 1 120 ? 10.870 0.264 -16.242 1.00 87.38 120 LEU A N 1
ATOM 896 C CA . LEU A 1 120 ? 11.191 1.087 -15.074 1.00 87.38 120 LEU A CA 1
ATOM 897 C C . LEU A 1 120 ? 10.576 2.492 -15.168 1.00 87.38 120 LEU A C 1
ATOM 899 O O . LEU A 1 120 ? 10.029 2.980 -14.183 1.00 87.38 120 LEU A O 1
ATOM 903 N N . LYS A 1 121 ? 10.583 3.130 -16.347 1.00 90.62 121 LYS A N 1
ATOM 904 C CA . LYS A 1 121 ? 9.942 4.444 -16.541 1.00 90.62 121 LYS A CA 1
ATOM 905 C C . LYS A 1 121 ? 8.420 4.395 -16.401 1.00 90.62 121 LYS A C 1
ATOM 907 O O . LYS A 1 121 ? 7.853 5.310 -15.809 1.00 90.62 121 LYS A O 1
ATOM 912 N N . SER A 1 122 ? 7.766 3.351 -16.918 1.00 90.81 122 SER A N 1
ATOM 913 C CA . SER A 1 122 ? 6.318 3.160 -16.725 1.00 90.81 122 SER A CA 1
ATOM 914 C C . SER A 1 122 ? 5.994 3.031 -15.238 1.00 90.81 122 SER A C 1
ATOM 916 O O . SER A 1 122 ? 5.217 3.807 -14.691 1.00 90.81 122 SER A O 1
ATOM 918 N N . CYS A 1 123 ? 6.722 2.146 -14.566 1.00 89.31 123 CYS A N 1
ATOM 919 C CA . CYS A 1 123 ? 6.643 1.918 -13.134 1.00 89.31 123 CYS A CA 1
ATOM 920 C C . CYS A 1 123 ? 6.840 3.181 -12.284 1.00 89.31 123 CYS A C 1
ATOM 922 O O . CYS A 1 123 ? 6.134 3.390 -11.298 1.00 89.31 123 CYS A O 1
ATOM 924 N N . MET A 1 124 ? 7.774 4.064 -12.653 1.00 90.69 124 MET A N 1
ATOM 925 C CA . MET A 1 124 ? 7.944 5.346 -11.960 1.00 90.69 124 MET A CA 1
ATOM 926 C C . MET A 1 124 ? 6.665 6.192 -12.001 1.00 90.69 124 MET A C 1
ATOM 928 O O . MET A 1 124 ? 6.289 6.766 -10.979 1.00 90.69 124 MET A O 1
ATOM 932 N N . ASN A 1 125 ? 5.981 6.257 -13.146 1.00 91.38 125 ASN A N 1
ATOM 933 C CA . ASN A 1 125 ? 4.731 7.011 -13.271 1.00 91.38 125 ASN A CA 1
ATOM 934 C C . ASN A 1 125 ? 3.621 6.404 -12.405 1.00 91.38 125 ASN A C 1
ATOM 936 O O . ASN A 1 125 ? 2.933 7.147 -11.699 1.00 91.38 125 ASN A O 1
ATOM 940 N N . ASP A 1 126 ? 3.512 5.074 -12.387 1.00 89.00 126 ASP A N 1
ATOM 941 C CA . ASP A 1 126 ? 2.528 4.356 -11.571 1.00 89.00 126 ASP A CA 1
ATOM 942 C C . ASP A 1 126 ? 2.740 4.641 -10.076 1.00 89.00 126 ASP A C 1
ATOM 944 O O . ASP A 1 126 ? 1.797 4.970 -9.355 1.00 89.00 126 ASP A O 1
ATOM 948 N N . TYR A 1 127 ? 3.990 4.632 -9.600 1.00 87.00 127 TYR A N 1
ATOM 949 C CA . TYR A 1 127 ? 4.299 4.927 -8.196 1.00 87.00 127 TYR A CA 1
ATOM 950 C C . TYR A 1 127 ? 4.205 6.420 -7.829 1.00 87.00 127 TYR A C 1
ATOM 952 O O . TYR A 1 127 ? 3.866 6.744 -6.682 1.00 87.00 127 TYR A O 1
ATOM 960 N N . ILE A 1 128 ? 4.429 7.344 -8.773 1.00 91.50 128 ILE A N 1
ATOM 961 C CA . ILE A 1 128 ? 4.109 8.774 -8.590 1.00 91.50 128 ILE A CA 1
ATOM 962 C C . ILE A 1 128 ? 2.598 8.945 -8.402 1.00 91.50 128 ILE A C 1
ATOM 964 O O . ILE A 1 128 ? 2.163 9.638 -7.474 1.00 91.50 128 ILE A O 1
ATOM 968 N N . HIS A 1 129 ? 1.799 8.305 -9.260 1.00 88.56 129 HIS A N 1
ATOM 969 C CA . HIS A 1 129 ? 0.344 8.325 -9.166 1.00 88.56 129 HIS A CA 1
ATOM 970 C C . HIS A 1 129 ? -0.124 7.711 -7.842 1.00 88.56 129 HIS A C 1
ATOM 972 O O . HIS A 1 129 ? -0.894 8.341 -7.114 1.00 88.56 129 HIS A O 1
ATOM 978 N N . ALA A 1 130 ? 0.421 6.555 -7.460 1.00 87.25 130 ALA A N 1
ATOM 979 C CA . ALA A 1 130 ? 0.048 5.869 -6.233 1.00 87.25 130 ALA A CA 1
ATOM 980 C C . ALA A 1 130 ? 0.328 6.687 -4.972 1.00 87.25 130 ALA A C 1
ATOM 982 O O . ALA A 1 130 ? -0.544 6.823 -4.110 1.00 87.25 130 ALA A O 1
ATOM 983 N N . THR A 1 131 ? 1.510 7.301 -4.888 1.00 88.62 131 THR A N 1
ATOM 984 C CA . THR A 1 131 ? 1.891 8.148 -3.750 1.00 88.62 131 THR A CA 1
ATOM 985 C C . THR A 1 131 ? 0.897 9.294 -3.551 1.00 88.62 131 THR A C 1
ATOM 987 O O . THR A 1 131 ? 0.421 9.525 -2.436 1.00 88.62 131 THR A O 1
ATOM 990 N N . ARG A 1 132 ? 0.537 9.989 -4.639 1.00 90.06 132 ARG A N 1
ATOM 991 C CA . ARG A 1 132 ? -0.424 11.102 -4.606 1.00 90.06 132 ARG A CA 1
ATOM 992 C C . ARG A 1 132 ? -1.822 10.619 -4.241 1.00 90.06 132 ARG A C 1
ATOM 994 O O . ARG A 1 132 ? -2.449 11.181 -3.345 1.00 90.06 132 ARG A O 1
ATOM 1001 N N . SER A 1 133 ? -2.295 9.569 -4.904 1.00 88.06 133 SER A N 1
ATOM 1002 C CA . SER A 1 133 ? -3.654 9.067 -4.731 1.00 88.06 133 SER A CA 1
ATOM 1003 C C . SER A 1 133 ? -3.900 8.565 -3.314 1.00 88.06 133 SER A C 1
ATOM 1005 O O . SER A 1 133 ? -4.872 8.997 -2.700 1.00 88.06 133 SER A O 1
ATOM 1007 N N . PHE A 1 134 ? -2.988 7.774 -2.734 1.00 86.88 134 PHE A N 1
ATOM 1008 C CA . PHE A 1 134 ? -3.104 7.342 -1.335 1.00 86.88 134 PHE A CA 1
ATOM 1009 C C . PHE A 1 134 ? -3.089 8.514 -0.345 1.00 86.88 134 PHE A C 1
ATOM 1011 O O . PHE A 1 134 ? -3.808 8.472 0.657 1.00 86.88 134 PHE A O 1
ATOM 1018 N N . GLY A 1 135 ? -2.330 9.574 -0.638 1.00 86.19 135 GLY A N 1
ATOM 1019 C CA . GLY A 1 135 ? -2.305 10.797 0.167 1.00 86.19 135 GLY A CA 1
ATOM 1020 C C . GLY A 1 135 ? -3.651 11.528 0.225 1.00 86.19 135 GLY A C 1
ATOM 1021 O O . GLY A 1 135 ? -3.979 12.103 1.259 1.00 86.19 135 GLY A O 1
ATOM 1022 N N . MET A 1 136 ? -4.456 11.458 -0.840 1.00 87.06 136 MET A N 1
ATOM 1023 C CA . MET A 1 136 ? -5.759 12.137 -0.938 1.00 87.06 136 MET A CA 1
ATOM 1024 C C . MET A 1 136 ? -6.936 11.322 -0.383 1.00 87.06 136 MET A C 1
ATOM 1026 O O . MET A 1 136 ? -8.021 11.865 -0.166 1.00 87.06 136 MET A O 1
ATOM 1030 N N . VAL A 1 137 ? -6.752 10.019 -0.144 1.00 84.44 137 VAL A N 1
ATOM 1031 C CA . VAL A 1 137 ? -7.827 9.122 0.315 1.00 84.44 137 VAL A CA 1
ATOM 1032 C C . VAL A 1 137 ? -8.526 9.602 1.589 1.00 84.44 137 VAL A C 1
ATOM 1034 O O . VAL A 1 137 ? -9.756 9.555 1.614 1.00 84.44 137 VAL A O 1
ATOM 1037 N N . PRO A 1 138 ? -7.823 10.048 2.654 1.00 81.25 138 PRO A N 1
ATOM 1038 C CA . PRO A 1 138 ? -8.494 10.433 3.892 1.00 81.25 138 PRO A CA 1
ATOM 1039 C C . PRO A 1 138 ? -9.549 11.524 3.690 1.00 81.25 138 PRO A C 1
ATOM 1041 O O . PRO A 1 138 ? -10.626 11.428 4.275 1.00 81.25 138 PRO A O 1
ATOM 1044 N N . ASP A 1 139 ? -9.259 12.507 2.837 1.00 83.69 139 ASP A N 1
ATOM 1045 C CA . ASP A 1 139 ? -10.161 13.624 2.557 1.00 83.69 139 ASP A CA 1
ATOM 1046 C C . ASP A 1 139 ? -11.284 13.190 1.604 1.00 83.69 139 ASP A C 1
ATOM 1048 O O . ASP A 1 139 ? -12.461 13.450 1.868 1.00 83.69 139 ASP A O 1
ATOM 1052 N N . LYS A 1 140 ? -10.954 12.414 0.559 1.00 81.50 140 LYS A N 1
ATOM 1053 C CA . LYS A 1 140 ? -11.947 11.848 -0.370 1.00 81.50 140 LYS A CA 1
ATOM 1054 C C . LYS A 1 140 ? -12.953 10.933 0.325 1.00 81.50 140 LYS A C 1
ATOM 1056 O O . LYS A 1 140 ? -14.130 10.976 0.002 1.00 81.50 140 LYS A O 1
ATOM 1061 N N . MET A 1 141 ? -12.541 10.152 1.323 1.00 78.31 141 MET A N 1
ATOM 1062 C CA . MET A 1 141 ? -13.455 9.282 2.076 1.00 78.31 141 MET A CA 1
ATOM 1063 C C . MET A 1 141 ? -14.498 10.034 2.910 1.00 78.31 141 MET A C 1
ATOM 1065 O O . MET A 1 141 ? -15.513 9.436 3.282 1.00 78.31 141 MET A O 1
ATOM 1069 N N . VAL A 1 142 ? -14.245 11.307 3.237 1.00 77.88 142 VAL A N 1
ATOM 1070 C CA . VAL A 1 142 ? -15.222 12.187 3.896 1.00 77.88 142 VAL A CA 1
ATOM 1071 C C . VAL A 1 142 ? -16.228 12.726 2.881 1.00 77.88 142 VAL A C 1
ATOM 1073 O O . VAL A 1 142 ? -17.410 12.811 3.200 1.00 77.88 142 VAL A O 1
ATOM 1076 N N . GLN A 1 143 ? -15.763 13.066 1.678 1.00 80.38 143 GLN A N 1
ATOM 1077 C CA . GLN A 1 143 ? -16.564 13.687 0.622 1.00 80.38 143 GLN A CA 1
ATOM 1078 C C . GLN A 1 143 ? -17.398 12.666 -0.159 1.00 80.38 143 GLN A C 1
ATOM 1080 O O . GLN A 1 143 ? -18.618 12.780 -0.231 1.00 80.38 143 GLN A O 1
ATOM 1085 N N . ASP A 1 144 ? -16.738 11.652 -0.716 1.00 81.00 144 ASP A N 1
ATOM 1086 C CA . ASP A 1 144 ? -17.344 10.595 -1.513 1.00 81.00 144 ASP A CA 1
ATOM 1087 C C . ASP A 1 144 ? -16.622 9.269 -1.268 1.00 81.00 144 ASP A C 1
ATOM 1089 O O . ASP A 1 144 ? -15.591 8.921 -1.854 1.00 81.00 144 ASP A O 1
ATOM 1093 N N . ARG A 1 145 ? -17.230 8.491 -0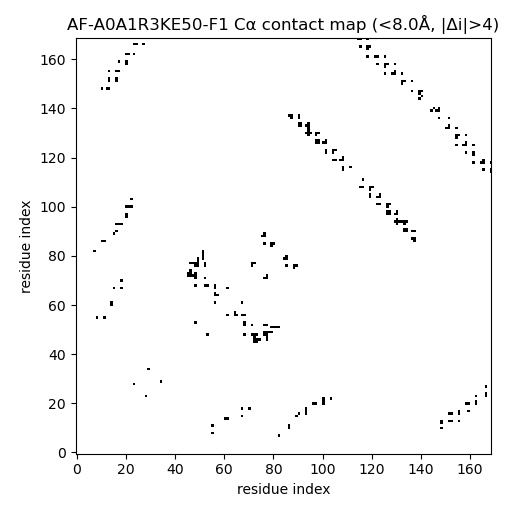.380 1.00 75.06 145 ARG A N 1
ATOM 1094 C CA . ARG A 1 145 ? -16.742 7.180 0.020 1.00 75.06 145 ARG A CA 1
ATOM 1095 C C . ARG A 1 145 ? -16.722 6.172 -1.138 1.00 75.06 145 ARG A C 1
ATOM 1097 O O . ARG A 1 145 ? -15.873 5.283 -1.138 1.00 75.06 145 ARG A O 1
ATOM 1104 N N . ILE A 1 146 ? -17.654 6.267 -2.085 1.00 75.56 146 ILE A N 1
ATOM 1105 C CA . ILE A 1 146 ? -17.771 5.302 -3.186 1.00 75.56 146 ILE A CA 1
ATOM 1106 C C . ILE A 1 146 ? -16.671 5.567 -4.211 1.00 75.56 146 ILE A C 1
ATOM 1108 O O . ILE A 1 146 ? -15.959 4.638 -4.592 1.00 75.56 146 ILE A O 1
ATOM 1112 N N . THR A 1 147 ? -16.468 6.829 -4.581 1.00 76.88 147 THR A N 1
ATOM 1113 C CA . THR A 1 147 ? -15.384 7.212 -5.493 1.00 76.88 147 THR A CA 1
ATOM 1114 C C . THR A 1 147 ? -14.016 6.956 -4.871 1.00 76.88 147 THR A C 1
ATOM 1116 O O . THR A 1 147 ? -13.155 6.368 -5.519 1.00 76.88 147 THR A O 1
ATOM 1119 N N . ALA A 1 148 ? -13.826 7.268 -3.581 1.00 77.56 148 ALA A N 1
ATOM 1120 C CA . ALA A 1 148 ? -12.583 6.941 -2.882 1.00 77.56 148 ALA A CA 1
ATOM 1121 C C . ALA A 1 148 ? -12.252 5.438 -2.964 1.00 77.56 148 ALA A C 1
ATOM 1123 O O . ALA A 1 148 ? -11.104 5.072 -3.187 1.00 77.56 148 ALA A O 1
ATOM 1124 N N . ASN A 1 149 ? -13.250 4.560 -2.842 1.00 73.44 149 ASN A N 1
ATOM 1125 C CA . ASN A 1 149 ? -13.043 3.120 -3.010 1.00 73.44 149 ASN A CA 1
ATOM 1126 C C . ASN A 1 149 ? -12.616 2.725 -4.415 1.00 73.44 149 ASN A C 1
ATOM 1128 O O . ASN A 1 149 ? -11.746 1.870 -4.575 1.00 73.44 149 ASN A O 1
ATOM 1132 N N . TYR A 1 150 ? -13.258 3.301 -5.424 1.00 77.19 150 TYR A N 1
ATOM 1133 C CA . TYR A 1 150 ? -12.915 3.022 -6.809 1.00 77.19 150 TYR A CA 1
ATOM 1134 C C . TYR A 1 150 ? -11.471 3.453 -7.113 1.00 77.19 150 TYR A C 1
ATOM 1136 O O . TYR A 1 150 ? -10.689 2.654 -7.630 1.00 77.19 150 TYR A O 1
ATOM 1144 N N . ASP A 1 151 ? -11.090 4.659 -6.686 1.00 78.06 151 ASP A N 1
ATOM 1145 C CA . ASP A 1 151 ? -9.757 5.232 -6.899 1.00 78.06 151 ASP A CA 1
ATOM 1146 C C . ASP A 1 151 ? -8.649 4.387 -6.265 1.00 78.06 151 ASP A C 1
ATOM 1148 O O . ASP A 1 151 ? -7.642 4.081 -6.903 1.00 78.06 151 ASP A O 1
ATOM 1152 N N . ILE A 1 152 ? -8.834 3.970 -5.008 1.00 77.81 152 ILE A N 1
ATOM 1153 C CA . ILE A 1 152 ? -7.847 3.134 -4.315 1.00 77.81 152 ILE A CA 1
ATOM 1154 C C . ILE A 1 152 ? -7.686 1.799 -5.059 1.00 77.81 152 ILE A C 1
ATOM 1156 O O . ILE A 1 152 ? -6.579 1.272 -5.129 1.00 77.81 152 ILE A O 1
ATOM 1160 N N . ARG A 1 153 ? -8.765 1.238 -5.631 1.00 77.69 153 ARG A N 1
ATOM 1161 C CA . ARG A 1 153 ? -8.708 -0.057 -6.328 1.00 77.69 153 ARG A CA 1
ATOM 1162 C C . ARG A 1 153 ? -7.893 0.046 -7.593 1.00 77.69 153 ARG A C 1
ATOM 1164 O O . ARG A 1 153 ? -7.074 -0.831 -7.858 1.00 77.69 153 ARG A O 1
ATOM 1171 N N . PHE A 1 154 ? -8.140 1.105 -8.346 1.00 79.31 154 PHE A N 1
ATOM 1172 C CA . PHE A 1 154 ? -7.427 1.386 -9.574 1.00 79.31 154 PHE A CA 1
ATOM 1173 C C . PHE A 1 154 ? -5.924 1.536 -9.298 1.00 79.31 154 PHE A C 1
ATOM 1175 O O . PHE A 1 154 ? -5.117 0.758 -9.795 1.00 79.31 154 PHE A O 1
ATOM 1182 N N . VAL A 1 155 ? -5.568 2.413 -8.360 1.00 82.31 155 VAL A N 1
ATOM 1183 C CA . VAL A 1 155 ? -4.174 2.698 -7.991 1.00 82.31 155 VAL A CA 1
ATOM 1184 C C . VAL A 1 155 ? -3.433 1.478 -7.437 1.00 82.31 155 VAL A C 1
ATOM 1186 O O . VAL A 1 155 ? -2.273 1.244 -7.773 1.00 82.31 155 VAL A O 1
ATOM 1189 N N . SER A 1 156 ? -4.083 0.677 -6.589 1.00 75.50 156 SER A N 1
ATOM 1190 C CA . SER A 1 156 ? -3.493 -0.569 -6.089 1.00 75.50 156 SER A CA 1
ATOM 1191 C C . SER A 1 156 ? -3.236 -1.591 -7.204 1.00 75.50 156 SER A C 1
ATOM 1193 O O . SER A 1 156 ? -2.342 -2.421 -7.062 1.00 75.50 156 SER A O 1
ATOM 1195 N N . THR A 1 157 ? -4.004 -1.545 -8.295 1.00 77.19 157 THR A N 1
ATOM 1196 C CA . THR A 1 157 ? -3.846 -2.450 -9.441 1.00 77.19 157 THR A CA 1
ATOM 1197 C C . THR A 1 157 ? -2.673 -2.023 -10.325 1.00 77.19 157 THR A C 1
ATOM 1199 O O . THR A 1 157 ? -1.864 -2.872 -10.688 1.00 77.19 157 THR A O 1
ATOM 1202 N N . ASP A 1 158 ? -2.521 -0.723 -10.594 1.00 79.38 158 ASP A N 1
ATOM 1203 C CA . ASP A 1 158 ? -1.390 -0.184 -11.369 1.00 79.38 158 ASP A CA 1
ATOM 1204 C C . ASP A 1 158 ? -0.047 -0.564 -10.736 1.00 79.38 158 ASP A C 1
ATOM 1206 O O . ASP A 1 158 ? 0.858 -1.079 -11.390 1.00 79.38 158 ASP A O 1
ATOM 1210 N N . ALA A 1 159 ? 0.062 -0.386 -9.422 1.00 77.00 159 ALA A N 1
ATOM 1211 C CA . ALA A 1 159 ? 1.299 -0.675 -8.718 1.00 77.00 159 ALA A CA 1
ATOM 1212 C C . ALA A 1 159 ? 1.603 -2.194 -8.659 1.00 77.00 159 ALA A C 1
ATOM 1214 O O . ALA A 1 159 ? 2.763 -2.587 -8.760 1.00 77.00 159 ALA A O 1
ATOM 1215 N N . LEU A 1 160 ? 0.580 -3.062 -8.621 1.00 77.44 160 LEU A N 1
ATOM 1216 C CA . LEU A 1 160 ? 0.758 -4.513 -8.793 1.00 77.44 160 LEU A CA 1
ATOM 1217 C C . LEU A 1 160 ? 1.228 -4.877 -10.212 1.00 77.44 160 LEU A C 1
ATOM 1219 O O . LEU A 1 160 ? 2.075 -5.755 -10.372 1.00 77.44 160 LEU A O 1
ATOM 1223 N N . HIS A 1 161 ? 0.692 -4.222 -11.244 1.00 81.12 161 HIS A N 1
ATOM 1224 C CA . HIS A 1 161 ? 1.135 -4.443 -12.622 1.00 81.12 161 HIS A CA 1
ATOM 1225 C C . HIS A 1 161 ? 2.606 -4.071 -12.809 1.00 81.12 161 HIS A C 1
ATOM 1227 O O . HIS A 1 161 ? 3.337 -4.815 -13.463 1.00 81.12 161 HIS A O 1
ATOM 1233 N N . CYS A 1 162 ? 3.053 -2.977 -12.192 1.00 82.50 162 CYS A N 1
ATOM 1234 C CA . CYS A 1 162 ? 4.461 -2.610 -12.191 1.00 82.50 162 CYS A CA 1
ATOM 1235 C C . CYS A 1 162 ? 5.348 -3.693 -11.547 1.00 82.50 162 CYS A C 1
ATOM 1237 O O . CYS A 1 162 ? 6.334 -4.111 -12.157 1.00 82.50 162 CYS A O 1
ATOM 1239 N N . ASP A 1 163 ? 4.985 -4.194 -10.360 1.00 73.50 163 ASP A N 1
ATOM 1240 C CA . ASP A 1 163 ? 5.746 -5.249 -9.672 1.00 73.50 163 ASP A CA 1
ATOM 1241 C C . ASP A 1 163 ? 5.899 -6.506 -10.554 1.00 73.50 163 ASP A C 1
ATOM 1243 O O . ASP A 1 163 ? 6.980 -7.097 -10.634 1.00 73.50 163 ASP A O 1
ATOM 1247 N N . ILE A 1 164 ? 4.831 -6.888 -11.265 1.00 79.31 164 ILE A N 1
ATOM 1248 C CA . ILE A 1 164 ? 4.835 -8.018 -12.207 1.00 79.31 164 ILE A CA 1
ATOM 1249 C C . ILE A 1 164 ? 5.723 -7.725 -13.423 1.00 79.31 164 ILE A C 1
ATOM 1251 O O . ILE A 1 164 ? 6.491 -8.591 -13.842 1.00 79.31 164 ILE A O 1
ATOM 1255 N N . ALA A 1 165 ? 5.642 -6.519 -13.987 1.00 82.06 165 ALA A N 1
ATOM 1256 C CA . ALA A 1 165 ? 6.413 -6.138 -15.165 1.00 82.06 165 ALA A CA 1
ATOM 1257 C C . ALA A 1 165 ? 7.920 -6.087 -14.875 1.00 82.06 165 ALA A C 1
ATOM 1259 O O . ALA A 1 165 ? 8.711 -6.585 -15.672 1.00 82.06 165 ALA A O 1
ATOM 1260 N N . ILE A 1 166 ? 8.319 -5.545 -13.718 1.00 78.00 166 ILE A N 1
ATOM 1261 C CA . ILE A 1 166 ? 9.721 -5.533 -13.277 1.00 78.00 166 ILE A CA 1
ATOM 1262 C C . ILE A 1 166 ? 10.248 -6.960 -13.102 1.00 78.00 166 ILE A C 1
ATOM 1264 O O . ILE A 1 166 ? 11.376 -7.241 -13.490 1.00 78.00 166 ILE A O 1
ATOM 1268 N N . ALA A 1 167 ? 9.446 -7.870 -12.543 1.00 78.44 167 ALA A N 1
ATOM 1269 C CA . ALA A 1 167 ? 9.858 -9.260 -12.351 1.00 78.44 167 ALA A CA 1
ATOM 1270 C C . ALA A 1 167 ? 10.035 -10.044 -13.668 1.00 78.44 167 ALA A C 1
ATOM 1272 O O . ALA A 1 167 ? 10.675 -11.096 -13.660 1.00 78.44 167 ALA A O 1
ATOM 1273 N N . ALA A 1 168 ? 9.463 -9.558 -14.773 1.00 79.88 168 ALA A N 1
ATOM 1274 C CA . ALA A 1 168 ? 9.499 -10.199 -16.086 1.00 79.88 168 ALA A CA 1
ATOM 1275 C C . ALA A 1 168 ? 10.558 -9.622 -17.055 1.00 79.88 168 ALA A C 1
ATOM 1277 O O . ALA A 1 168 ? 10.714 -10.168 -18.148 1.00 79.88 168 ALA A O 1
ATOM 1278 N N . ALA A 1 169 ? 11.239 -8.528 -16.691 1.00 69.75 169 ALA A N 1
ATOM 1279 C CA . ALA A 1 169 ? 12.189 -7.788 -17.541 1.00 69.75 169 ALA A CA 1
ATOM 1280 C C . ALA A 1 169 ? 13.644 -8.297 -17.437 1.00 69.75 169 ALA A C 1
ATOM 1282 O O . ALA A 1 169 ? 14.403 -8.194 -18.439 1.00 69.75 169 ALA A O 1
#

Radius of gyration: 17.4 Å; Cα contacts (8 Å, |Δi|>4): 159; chains: 1; bounding box: 59×28×43 Å

Secondary structure (DSSP, 8-state):
---TTTTSSTTSTTGGGSTT--S--TTTHHHHS----------PPPPPPPHHHHHHHTSTT-S-HHHHHHHH-SHHHHT--SHHHHHHHHHHHHHHHHHHHHHHHHHHHHH--HHHHHHHHHHHHHHHHHHHHHHHHHHHHHH-HHHHHHHHHHHHHHHHHHHHHHHH-

pLDDT: mean 72.01, std 19.26, range [28.75, 91.5]

Organism: NCBI:txid93759

Foldseek 3Di:
DPDPPVQLQLQVPPVLLPCPLDQADPVVCVPFDDDDDDDDPDPDPQAQAAPVQLVRLPDPPHPCSVSSRVSCSHPQSNPDPDSLSNLLVSLVSQLVVLVVSLVVLVVCLVVDDPVCNVLSVQLNVLSVLSNVLSVCLSVCCVVPVVVSSVSSNVSSVSSVVSSVSNVVD

Mean predicted aligned error: 10.01 Å

Nearest PDB structures (foldseek):
  4knf-assembly1_D  TM=7.055E-01  e=8.387E+00  gamma proteobacterium 'Hot 75m4'